Protein AF-A0A2H5DUS9-F1 (afdb_monomer_lite)

Secondary structure (DSSP, 8-state):
---------------------PPP-PPTT-EEEETTS----EE--HHHHHH-SEEEEEEE-SSSS-EEEEEEESSSS--EEEESSHHHHHHHHHHHHHH--

Sequence (101 aa):
MMMKKWMVMAGIACSCAAQAAEKPALPDGAYGFDWYGNTPCRKMDKETLRRFKSCESGGSGFGDGVLPLLTCRHGKNDEWVIYASKAQCRDERETMEANAP

Foldseek 3Di:
DDDDDDDDDDDDPPDPPPPPPDQPPADAQKWKDWLVDPGATDTQHPVNVVLFPHKDWDFDCQPDGTAIWIWTHNDDPTTMIIHRDSVCRRSSSVSCVVVPD

Structure (mmCIF, N/CA/C/O backbone):
data_AF-A0A2H5DUS9-F1
#
_entry.id   AF-A0A2H5DUS9-F1
#
loop_
_atom_site.group_PDB
_atom_site.id
_atom_site.type_symbol
_atom_site.label_atom_id
_atom_site.label_alt_id
_atom_site.label_comp_id
_atom_site.label_asym_id
_atom_site.label_entity_id
_atom_site.label_seq_id
_atom_site.pdbx_PDB_ins_code
_atom_site.Cartn_x
_atom_site.Cartn_y
_atom_site.Cartn_z
_atom_site.occupancy
_atom_site.B_iso_or_equiv
_atom_site.auth_seq_id
_atom_site.auth_comp_id
_atom_site.auth_asym_id
_atom_site.auth_atom_id
_atom_site.pdbx_PDB_model_num
ATOM 1 N N . MET A 1 1 ? 19.186 50.583 52.986 1.00 40.44 1 MET A N 1
ATOM 2 C CA . MET A 1 1 ? 19.696 49.995 51.721 1.00 40.44 1 MET A CA 1
ATOM 3 C C . MET A 1 1 ? 19.473 48.489 51.842 1.00 40.44 1 MET A C 1
ATOM 5 O O . MET A 1 1 ? 19.852 47.969 52.873 1.00 40.44 1 MET A O 1
ATOM 9 N N . MET A 1 2 ? 18.786 47.729 50.989 1.00 40.62 2 MET A N 1
ATOM 10 C CA . MET A 1 2 ? 18.423 47.833 49.574 1.00 40.62 2 MET A CA 1
ATOM 11 C C . MET A 1 2 ? 17.091 47.098 49.319 1.00 40.62 2 MET A C 1
ATOM 13 O O . MET A 1 2 ? 16.677 46.227 50.080 1.00 40.62 2 MET A O 1
ATOM 17 N N . MET A 1 3 ? 16.435 47.499 48.233 1.00 41.69 3 MET A N 1
ATOM 18 C CA . MET A 1 3 ? 15.098 47.114 47.784 1.00 41.69 3 MET A CA 1
ATOM 19 C C . MET A 1 3 ? 15.018 45.658 47.298 1.00 41.69 3 MET A C 1
ATOM 21 O O . MET A 1 3 ? 15.838 45.226 46.491 1.00 41.69 3 MET A O 1
ATOM 25 N N . LYS A 1 4 ? 13.972 44.929 47.712 1.00 39.75 4 LYS A N 1
ATOM 26 C CA . LYS A 1 4 ? 13.580 43.642 47.115 1.00 39.75 4 LYS A CA 1
ATOM 27 C C . LYS A 1 4 ? 12.800 43.910 45.830 1.00 39.75 4 LYS A C 1
ATOM 29 O O . LYS A 1 4 ? 11.704 44.464 45.861 1.00 39.75 4 LYS A O 1
ATOM 34 N N . LYS A 1 5 ? 13.417 43.567 44.701 1.00 44.75 5 LYS A N 1
ATOM 35 C CA . LYS A 1 5 ? 12.935 43.828 43.346 1.00 44.75 5 LYS A CA 1
ATOM 36 C C . LYS A 1 5 ? 12.360 42.528 42.755 1.00 44.75 5 LYS A C 1
ATOM 38 O O . LYS A 1 5 ? 13.080 41.546 42.667 1.00 44.75 5 LYS A O 1
ATOM 43 N N . TRP A 1 6 ? 11.063 42.570 42.440 1.00 53.47 6 TRP A N 1
ATOM 44 C CA . TRP A 1 6 ? 10.332 41.984 41.301 1.00 53.47 6 TRP A CA 1
ATOM 45 C C . TRP A 1 6 ? 10.792 40.656 40.674 1.00 53.47 6 TRP A C 1
ATOM 47 O O . TRP A 1 6 ? 11.899 40.574 40.162 1.00 53.47 6 TRP A O 1
ATOM 57 N N . MET A 1 7 ? 9.843 39.727 40.483 1.00 46.34 7 MET A N 1
ATOM 58 C CA . MET A 1 7 ? 9.614 39.115 39.162 1.00 46.34 7 MET A CA 1
ATOM 59 C C . MET A 1 7 ? 8.235 38.446 39.087 1.00 46.34 7 MET A C 1
ATOM 61 O O . MET A 1 7 ? 7.953 37.460 39.762 1.00 46.34 7 MET A O 1
ATOM 65 N N . VAL A 1 8 ? 7.374 39.028 38.252 1.00 54.09 8 VAL A N 1
ATOM 66 C CA . VAL A 1 8 ? 6.115 38.453 37.777 1.00 54.09 8 VAL A CA 1
ATOM 67 C C . VAL A 1 8 ? 6.482 37.399 36.731 1.00 54.09 8 VAL A C 1
ATOM 69 O O . VAL A 1 8 ? 7.039 37.741 35.691 1.00 54.09 8 VAL A O 1
ATOM 72 N N . MET A 1 9 ? 6.218 36.122 37.010 1.00 49.25 9 MET A N 1
ATOM 73 C CA . MET A 1 9 ? 6.348 35.044 36.025 1.00 49.25 9 MET A CA 1
ATOM 74 C C . MET A 1 9 ? 5.161 35.117 35.059 1.00 49.25 9 MET A C 1
ATOM 76 O O . MET A 1 9 ? 4.039 34.753 35.407 1.00 49.25 9 MET A O 1
ATOM 80 N N . ALA A 1 10 ? 5.418 35.613 33.850 1.00 54.72 10 ALA A N 1
ATOM 81 C CA . ALA A 1 10 ? 4.505 35.511 32.723 1.00 54.72 10 ALA A CA 1
ATOM 82 C C . ALA A 1 10 ? 4.398 34.036 32.298 1.00 54.72 10 ALA A C 1
ATOM 84 O O . ALA A 1 10 ? 5.380 33.426 31.877 1.00 54.72 10 ALA A O 1
ATOM 85 N N . GLY A 1 11 ? 3.204 33.459 32.445 1.00 45.41 11 GLY A N 1
ATOM 86 C CA . GLY A 1 11 ? 2.896 32.106 31.997 1.00 45.41 11 GLY A CA 1
ATOM 87 C C . GLY A 1 11 ? 2.929 32.021 30.474 1.00 45.41 11 GLY A C 1
ATOM 88 O O . GLY A 1 11 ? 2.099 32.618 29.791 1.00 45.41 11 GLY A O 1
ATOM 89 N N . ILE A 1 12 ? 3.890 31.268 29.944 1.00 62.25 12 ILE A N 1
ATOM 90 C CA . ILE A 1 12 ? 3.945 30.888 28.533 1.00 62.25 12 ILE A CA 1
ATOM 91 C C . ILE A 1 12 ? 2.873 29.815 28.320 1.00 62.25 12 ILE A C 1
ATOM 93 O O . ILE A 1 12 ? 3.023 28.669 28.743 1.00 62.25 12 ILE A O 1
ATOM 97 N N . ALA A 1 13 ? 1.762 30.210 27.698 1.00 52.75 13 ALA A N 1
ATOM 98 C CA . ALA A 1 13 ? 0.722 29.299 27.245 1.00 52.75 13 ALA A CA 1
ATOM 99 C C . ALA A 1 13 ? 1.305 28.371 26.168 1.00 52.75 13 ALA A C 1
ATOM 101 O O . ALA A 1 13 ? 1.566 28.781 25.036 1.00 52.75 13 ALA A O 1
ATOM 102 N N . CYS A 1 14 ? 1.535 27.113 26.545 1.00 48.97 14 CYS A N 1
ATOM 103 C CA . CYS A 1 14 ? 1.942 26.047 25.642 1.00 48.97 14 CYS A CA 1
ATOM 104 C C . CYS A 1 14 ? 0.783 25.761 24.673 1.00 48.97 14 CYS A C 1
ATOM 106 O O . CYS A 1 14 ? -0.183 25.080 25.011 1.00 48.97 14 CYS A O 1
ATOM 108 N N . SER A 1 15 ? 0.845 26.357 23.483 1.00 47.72 15 SER A N 1
ATOM 109 C CA . SER A 1 15 ? -0.095 26.087 22.398 1.00 47.72 15 SER A CA 1
ATOM 110 C C . SER A 1 15 ? 0.326 24.795 21.705 1.00 47.72 15 SER A C 1
ATOM 112 O O . SER A 1 15 ? 1.179 24.804 20.820 1.00 47.72 15 SER A O 1
ATOM 114 N N . CYS A 1 16 ? -0.259 23.670 22.116 1.00 45.03 16 CYS A N 1
ATOM 115 C CA . CYS A 1 16 ? -0.200 22.430 21.350 1.00 45.03 16 CYS A CA 1
ATOM 116 C C . CYS A 1 16 ? -1.018 22.616 20.067 1.00 45.03 16 CYS A C 1
ATOM 118 O O . CYS A 1 16 ? -2.219 22.352 20.038 1.00 45.03 16 CYS A O 1
ATOM 120 N N . ALA A 1 17 ? -0.376 23.094 19.002 1.00 49.47 17 ALA A N 1
ATOM 121 C CA . ALA A 1 17 ? -0.912 22.969 17.657 1.00 49.47 17 ALA A CA 1
ATOM 122 C C . ALA A 1 17 ? -0.978 21.472 17.326 1.00 49.47 17 ALA A C 1
ATOM 124 O O . ALA A 1 17 ? 0.023 20.859 16.955 1.00 49.47 17 ALA A O 1
ATOM 125 N N . ALA A 1 18 ? -2.155 20.875 17.516 1.00 51.94 18 ALA A N 1
ATOM 126 C CA . ALA A 1 18 ? -2.468 19.563 16.984 1.00 51.94 18 ALA A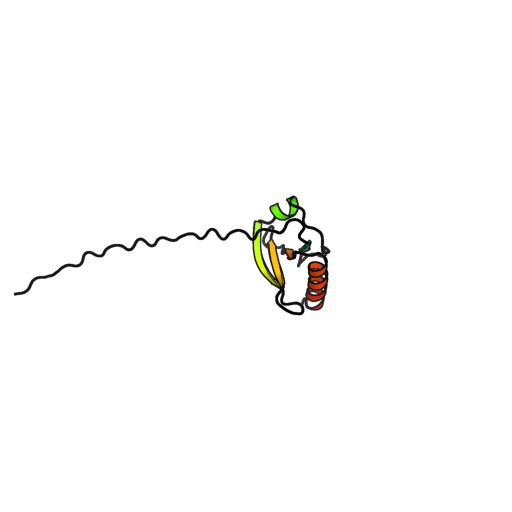 CA 1
ATOM 127 C C . ALA A 1 18 ? -2.391 19.665 15.457 1.00 51.94 18 ALA A C 1
ATOM 129 O O . ALA A 1 18 ? -3.324 20.128 14.803 1.00 51.94 18 ALA A O 1
ATOM 130 N N . GLN A 1 19 ? -1.241 19.291 14.896 1.00 45.19 19 GLN A N 1
ATOM 131 C CA . GLN A 1 19 ? -1.113 19.024 13.474 1.00 45.19 19 GLN A CA 1
ATOM 132 C C . GLN A 1 19 ? -2.068 17.873 13.181 1.00 45.19 19 GLN A C 1
ATOM 134 O O . GLN A 1 19 ? -1.808 16.724 13.539 1.00 45.19 19 GLN A O 1
ATOM 139 N N . ALA A 1 20 ? -3.219 18.199 12.598 1.00 48.88 20 ALA A N 1
ATOM 140 C CA . ALA A 1 20 ? -4.045 17.214 11.937 1.00 48.88 20 ALA A CA 1
ATOM 141 C C . ALA A 1 20 ? -3.179 16.647 10.812 1.00 48.88 20 ALA A C 1
ATOM 143 O O . ALA A 1 20 ? -3.030 17.279 9.771 1.00 48.88 20 ALA A O 1
ATOM 144 N N . ALA A 1 21 ? -2.524 15.514 11.076 1.00 52.59 21 ALA A N 1
ATOM 145 C CA . ALA A 1 21 ? -1.806 14.772 10.060 1.00 52.59 21 ALA A CA 1
ATOM 146 C C . ALA A 1 21 ? -2.805 14.517 8.932 1.00 52.59 21 ALA A C 1
ATOM 148 O O . ALA A 1 21 ? -3.807 13.820 9.131 1.00 52.59 21 ALA A O 1
ATOM 149 N N . GLU A 1 22 ? -2.589 15.166 7.788 1.00 53.50 22 GLU A N 1
ATOM 150 C CA . GLU A 1 22 ? -3.387 14.917 6.601 1.00 53.50 22 GLU A CA 1
ATOM 151 C C . GLU A 1 22 ? -3.305 13.418 6.337 1.00 53.50 22 GLU A C 1
ATOM 153 O O . GLU A 1 22 ? -2.220 12.858 6.167 1.00 53.50 22 GLU A O 1
ATOM 158 N N . LYS A 1 23 ? -4.456 12.740 6.403 1.00 57.19 23 LYS A N 1
ATOM 159 C CA . LYS A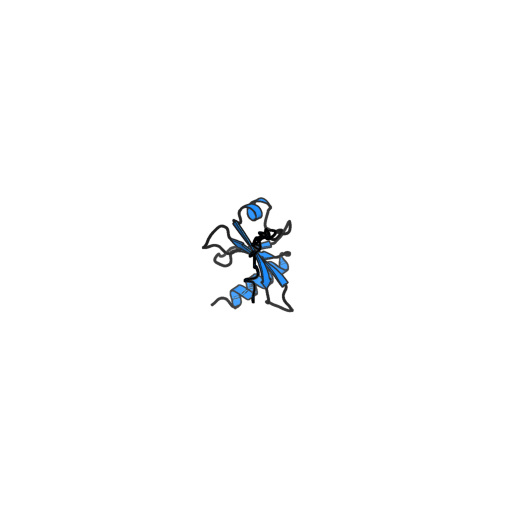 1 23 ? -4.515 11.318 6.078 1.00 57.19 23 LYS A CA 1
ATOM 160 C C . LYS A 1 23 ? -3.937 11.172 4.673 1.00 57.19 23 LYS A C 1
ATOM 162 O O . LYS A 1 23 ? -4.411 11.893 3.790 1.00 57.19 23 LYS A O 1
ATOM 167 N N . PRO A 1 24 ? -2.963 10.276 4.452 1.00 59.12 24 PRO A N 1
ATOM 168 C CA . PRO A 1 24 ? -2.396 10.090 3.131 1.00 59.12 24 PRO A CA 1
ATOM 169 C C . PRO A 1 24 ? -3.519 9.881 2.117 1.00 59.12 24 PRO A C 1
ATOM 171 O O . PRO A 1 24 ? -4.357 8.990 2.285 1.00 59.12 24 PRO A O 1
ATOM 174 N N . ALA A 1 25 ? -3.589 10.751 1.111 1.00 65.44 25 ALA A N 1
ATOM 175 C CA . ALA A 1 25 ? -4.608 10.643 0.084 1.00 65.44 25 ALA A CA 1
ATOM 176 C C . ALA A 1 25 ? -4.333 9.370 -0.720 1.00 65.44 25 ALA A C 1
ATOM 178 O O . ALA A 1 25 ? -3.317 9.257 -1.405 1.00 65.44 25 ALA A O 1
ATOM 179 N N . LEU A 1 26 ? -5.232 8.394 -0.606 1.00 66.94 26 LEU A N 1
ATOM 180 C CA . LEU A 1 26 ? -5.152 7.159 -1.373 1.00 66.94 26 LEU A CA 1
ATOM 181 C C . LEU A 1 26 ? -5.367 7.502 -2.856 1.00 66.94 26 LEU A C 1
ATOM 183 O O . LEU A 1 26 ? -6.392 8.110 -3.177 1.00 66.94 26 LEU A O 1
ATOM 187 N N . PRO A 1 27 ? -4.439 7.146 -3.764 1.00 66.12 27 PRO A N 1
ATOM 188 C CA . PRO A 1 27 ? -4.600 7.494 -5.166 1.00 66.12 27 PRO A CA 1
ATOM 189 C C . PRO A 1 27 ? -5.813 6.770 -5.765 1.00 66.12 27 PRO A C 1
ATOM 191 O O . PRO A 1 27 ? -5.991 5.561 -5.592 1.00 66.12 27 PRO A O 1
ATOM 194 N N . ASP A 1 28 ? -6.658 7.507 -6.490 1.00 67.06 28 ASP A N 1
ATOM 195 C CA . ASP A 1 28 ? -7.774 6.919 -7.230 1.00 67.06 28 ASP A CA 1
ATOM 196 C C . ASP A 1 28 ? -7.223 5.892 -8.236 1.00 67.06 28 ASP A C 1
ATOM 198 O O . ASP A 1 28 ? -6.412 6.210 -9.103 1.00 67.06 28 ASP A O 1
ATOM 202 N N . GLY A 1 29 ? -7.663 4.636 -8.117 1.00 76.50 29 GLY A N 1
ATOM 203 C CA . GLY A 1 29 ? -7.174 3.545 -8.962 1.00 76.50 29 GLY A CA 1
ATOM 204 C C . GLY A 1 29 ? -5.870 2.889 -8.502 1.00 76.50 29 GLY A C 1
ATOM 205 O O . GLY A 1 29 ? -5.275 2.172 -9.306 1.00 76.50 29 GLY A O 1
ATOM 206 N N . ALA A 1 30 ? -5.473 3.084 -7.239 1.00 89.81 30 ALA A N 1
ATOM 207 C CA . ALA A 1 30 ? -4.391 2.351 -6.586 1.00 89.81 30 ALA A CA 1
ATOM 208 C C . ALA A 1 30 ? -4.579 0.825 -6.629 1.00 89.81 30 ALA A C 1
ATOM 210 O O . ALA A 1 30 ? -5.681 0.312 -6.854 1.00 89.81 30 ALA A O 1
ATOM 211 N N . TYR A 1 31 ? -3.499 0.098 -6.357 1.00 94.25 31 TYR A N 1
ATOM 212 C CA . TYR A 1 31 ? -3.475 -1.359 -6.281 1.00 94.25 31 TYR A CA 1
ATOM 213 C C . TYR A 1 31 ? -2.905 -1.798 -4.945 1.00 94.25 31 TYR A C 1
ATOM 215 O O . TYR A 1 31 ? -1.910 -1.242 -4.503 1.00 94.25 31 TYR A O 1
ATOM 223 N N . GLY A 1 32 ? -3.510 -2.795 -4.312 1.00 93.94 32 GLY A N 1
ATOM 224 C CA . GLY A 1 32 ? -3.013 -3.291 -3.037 1.00 93.94 32 GLY A CA 1
ATOM 225 C C . GLY A 1 32 ? -3.302 -4.759 -2.806 1.00 93.94 32 GLY A C 1
ATOM 226 O O . GLY A 1 32 ? -4.085 -5.382 -3.535 1.00 93.94 32 GLY A O 1
ATOM 227 N N . PHE A 1 33 ? -2.653 -5.283 -1.776 1.00 93.12 33 PHE A N 1
ATOM 228 C CA . PHE A 1 33 ? -2.819 -6.643 -1.291 1.00 93.12 33 PHE A CA 1
ATOM 229 C C . PHE A 1 33 ? -2.753 -6.683 0.240 1.00 93.12 33 PHE A C 1
ATOM 231 O O . PHE A 1 33 ? -2.269 -5.744 0.869 1.00 93.12 33 PHE A O 1
ATOM 238 N N . ASP A 1 34 ? -3.282 -7.758 0.820 1.00 91.94 34 ASP A N 1
ATOM 239 C CA . ASP A 1 34 ? -3.232 -8.024 2.259 1.00 91.94 34 ASP A CA 1
ATOM 240 C C . ASP A 1 34 ? -1.933 -8.765 2.578 1.00 91.94 34 ASP A C 1
ATOM 242 O O . ASP A 1 34 ? -1.741 -9.873 2.082 1.00 91.94 34 ASP A O 1
ATOM 246 N N . TRP A 1 35 ? -1.063 -8.158 3.383 1.00 87.56 35 TRP A N 1
ATOM 247 C CA . TRP A 1 35 ? 0.245 -8.696 3.750 1.00 87.56 35 TRP A CA 1
ATOM 248 C C . TRP A 1 35 ? 0.148 -10.034 4.482 1.00 87.56 35 TRP A C 1
ATOM 250 O O . TRP A 1 35 ? 0.964 -10.924 4.262 1.00 87.56 35 TRP A O 1
ATOM 260 N N . TYR A 1 36 ? -0.873 -10.200 5.324 1.00 86.00 36 TYR A N 1
ATOM 261 C CA . TYR A 1 36 ? -1.082 -11.436 6.082 1.00 86.00 36 TYR A CA 1
ATOM 262 C C . TYR A 1 36 ? -2.051 -12.401 5.389 1.00 86.00 36 TYR A C 1
ATOM 264 O O . TYR A 1 36 ? -2.280 -13.513 5.869 1.00 86.00 36 TYR A O 1
ATOM 272 N N . GLY A 1 37 ? -2.650 -11.979 4.275 1.00 83.19 37 GLY A N 1
ATOM 273 C CA . GLY A 1 37 ? -3.605 -12.759 3.502 1.00 83.19 37 GLY A CA 1
ATOM 274 C C . GLY A 1 37 ? -3.004 -13.304 2.209 1.00 83.19 37 GLY A C 1
ATOM 275 O O . GLY A 1 37 ? -1.928 -12.922 1.773 1.00 83.19 37 GLY A O 1
ATOM 276 N N . ASN A 1 38 ? -3.755 -14.164 1.519 1.00 80.44 38 ASN A N 1
ATOM 277 C CA . ASN A 1 38 ? -3.400 -14.617 0.166 1.00 80.44 38 ASN A CA 1
ATOM 278 C C . ASN A 1 38 ? -4.083 -13.766 -0.922 1.00 80.44 38 ASN A C 1
ATOM 280 O O . ASN A 1 38 ? -4.461 -14.257 -1.988 1.00 80.44 38 ASN A O 1
ATOM 284 N N . THR A 1 39 ? -4.351 -12.495 -0.620 1.00 86.31 39 THR A N 1
ATOM 285 C CA . THR A 1 39 ? -5.069 -11.620 -1.546 1.00 86.31 39 THR A CA 1
ATOM 286 C C . THR A 1 39 ? -4.116 -11.196 -2.656 1.00 86.31 39 THR A C 1
ATOM 288 O O . THR A 1 39 ? -3.104 -10.572 -2.359 1.00 86.31 39 THR A O 1
ATOM 291 N N . PRO A 1 40 ? -4.412 -11.466 -3.939 1.00 88.25 40 PRO A N 1
ATOM 292 C CA . PRO A 1 40 ? -3.580 -10.954 -5.008 1.00 88.25 40 PRO A CA 1
ATOM 293 C C . PRO A 1 40 ? -3.713 -9.448 -5.163 1.00 88.25 40 PRO A C 1
ATOM 295 O O . PRO A 1 40 ? -4.747 -8.867 -4.831 1.00 88.25 40 PRO A O 1
ATOM 298 N N . CYS A 1 41 ? -2.682 -8.836 -5.748 1.00 92.62 41 CYS A N 1
ATOM 299 C CA . CYS A 1 41 ? -2.709 -7.434 -6.135 1.00 92.62 41 CYS A CA 1
ATOM 300 C C . CYS A 1 41 ? -3.958 -7.114 -6.948 1.00 92.62 41 CYS A C 1
ATOM 302 O O . CYS A 1 41 ? -4.125 -7.546 -8.095 1.00 92.62 41 CYS A O 1
ATOM 304 N N . ARG A 1 42 ? -4.834 -6.322 -6.341 1.00 93.62 42 ARG A N 1
ATOM 305 C CA . ARG A 1 42 ? -6.120 -5.928 -6.909 1.00 93.62 42 ARG A CA 1
ATOM 306 C C . ARG A 1 42 ? -6.247 -4.424 -6.917 1.00 93.62 42 ARG A C 1
ATOM 308 O O . ARG A 1 42 ? -5.655 -3.728 -6.098 1.00 93.62 42 ARG A O 1
ATOM 315 N N . LYS A 1 43 ? -7.060 -3.931 -7.845 1.00 93.75 43 LYS A N 1
ATOM 316 C CA . LYS A 1 43 ? -7.433 -2.522 -7.871 1.00 93.75 43 LYS A CA 1
ATOM 317 C C . LYS A 1 43 ? -8.259 -2.198 -6.626 1.00 93.75 43 LYS A C 1
ATOM 319 O O . LYS A 1 43 ? -9.144 -2.968 -6.244 1.00 93.75 43 LYS A O 1
ATOM 324 N N . MET A 1 44 ? -7.971 -1.056 -6.022 1.00 89.94 44 MET A N 1
ATOM 325 C CA . MET A 1 44 ? -8.664 -0.543 -4.852 1.00 89.94 44 MET A CA 1
ATOM 326 C C . MET A 1 44 ? -9.730 0.445 -5.317 1.00 89.94 44 MET A C 1
ATOM 328 O O . MET A 1 44 ? -9.428 1.493 -5.889 1.00 89.94 44 MET A O 1
ATOM 332 N N . ASP A 1 45 ? -10.996 0.086 -5.122 1.00 86.81 45 ASP A N 1
ATOM 333 C CA . ASP A 1 45 ? -12.106 1.001 -5.364 1.00 86.81 45 ASP A CA 1
ATOM 334 C C . ASP A 1 45 ? -12.281 1.982 -4.196 1.00 86.81 45 ASP A C 1
ATOM 336 O O . ASP A 1 45 ? -11.789 1.781 -3.082 1.00 86.81 45 ASP A O 1
ATOM 340 N N . LYS A 1 46 ? -13.023 3.064 -4.451 1.00 84.44 46 LYS A N 1
ATOM 341 C CA . LYS A 1 46 ? -13.289 4.111 -3.454 1.00 84.44 46 LYS A CA 1
ATOM 342 C C . LYS A 1 46 ? -13.950 3.566 -2.192 1.00 84.44 46 LYS A C 1
ATOM 344 O O . LYS A 1 46 ? -13.791 4.148 -1.125 1.00 84.44 46 LYS A O 1
ATOM 349 N N . GLU A 1 47 ? -14.723 2.491 -2.301 1.00 85.88 47 GLU A N 1
ATOM 350 C CA . GLU A 1 47 ? -15.387 1.899 -1.148 1.00 85.88 47 GLU A CA 1
ATOM 351 C C . GLU A 1 47 ? -14.392 1.184 -0.238 1.00 85.88 47 GLU A C 1
ATOM 353 O O . GLU A 1 47 ? -14.393 1.429 0.964 1.00 85.88 47 GLU A O 1
ATOM 358 N N . THR A 1 48 ? -13.502 0.381 -0.813 1.00 86.25 48 THR A N 1
ATOM 359 C CA . THR A 1 48 ? -12.424 -0.320 -0.117 1.00 86.25 48 THR A CA 1
ATOM 360 C C . THR A 1 48 ? -11.508 0.683 0.574 1.00 86.25 48 THR A C 1
ATOM 362 O O . THR A 1 48 ? -11.265 0.572 1.772 1.00 86.25 48 THR A O 1
ATOM 365 N N . LEU A 1 49 ? -11.085 1.728 -0.146 1.00 84.62 49 LEU A N 1
ATOM 366 C CA . LEU A 1 49 ? -10.217 2.777 0.394 1.00 84.62 49 LEU A CA 1
ATOM 367 C C . LEU A 1 49 ? -10.835 3.489 1.613 1.00 84.62 49 LEU A C 1
ATOM 369 O O . LEU A 1 49 ? -10.124 3.823 2.556 1.00 84.62 49 LEU A O 1
ATOM 373 N N . ARG A 1 50 ? -12.163 3.676 1.640 1.00 85.38 50 ARG A N 1
ATOM 374 C CA . ARG A 1 50 ? -12.877 4.300 2.771 1.00 85.38 50 ARG A CA 1
ATOM 375 C C . ARG A 1 50 ? -13.019 3.404 4.000 1.00 85.38 50 ARG A C 1
ATOM 377 O O . ARG A 1 50 ? -13.344 3.918 5.068 1.00 85.38 50 ARG A O 1
ATOM 384 N N . ARG A 1 51 ? -12.845 2.087 3.865 1.00 86.94 51 ARG A N 1
ATOM 385 C CA . ARG A 1 51 ? -12.990 1.150 4.989 1.00 86.94 51 ARG A CA 1
ATOM 386 C C . ARG A 1 51 ? -11.755 1.143 5.891 1.00 86.94 51 ARG A C 1
ATOM 388 O O . ARG A 1 51 ? -11.878 0.789 7.065 1.00 86.94 51 ARG A O 1
ATOM 395 N N . PHE A 1 52 ? -10.593 1.555 5.385 1.00 89.25 52 PHE A N 1
ATOM 396 C CA . PHE A 1 52 ? -9.382 1.659 6.192 1.00 89.25 52 PHE A CA 1
ATOM 397 C C . PHE A 1 52 ? -9.539 2.694 7.308 1.00 89.25 52 PHE A C 1
ATOM 399 O O . PHE A 1 52 ? -9.990 3.820 7.096 1.00 89.25 52 PHE A O 1
ATOM 406 N N . LYS A 1 53 ? -9.149 2.303 8.522 1.00 90.19 53 LYS A N 1
ATOM 407 C CA . LYS A 1 53 ? -9.199 3.159 9.713 1.00 90.19 53 LYS A CA 1
ATOM 408 C C . LYS A 1 53 ? -7.966 4.046 9.825 1.00 90.19 53 LYS A C 1
ATOM 410 O O . LYS A 1 53 ? -8.076 5.187 10.272 1.00 90.19 53 LYS A O 1
ATOM 415 N N . SER A 1 54 ? -6.818 3.526 9.408 1.00 88.88 54 SER A N 1
ATOM 416 C CA . SER A 1 54 ? -5.532 4.219 9.409 1.00 88.88 54 SER A CA 1
ATOM 417 C C . SER A 1 54 ? -4.765 3.885 8.141 1.00 88.88 54 SER A C 1
ATOM 419 O O . SER A 1 54 ? -4.816 2.744 7.683 1.00 88.88 54 SER A O 1
ATOM 421 N N . CYS A 1 55 ? -4.042 4.871 7.624 1.00 89.56 55 CYS A N 1
ATOM 422 C CA . CYS A 1 55 ? -3.079 4.711 6.548 1.00 89.56 55 CYS A CA 1
ATOM 423 C C . CYS A 1 55 ? -1.844 5.539 6.882 1.00 89.56 55 CYS A C 1
ATOM 425 O O . CYS A 1 55 ? -1.972 6.692 7.298 1.00 89.56 55 CYS A O 1
ATOM 427 N N . GLU A 1 56 ? -0.675 4.951 6.689 1.00 90.12 56 GLU A N 1
ATOM 428 C CA . GLU A 1 56 ? 0.620 5.580 6.911 1.00 90.12 56 GLU A CA 1
ATOM 429 C C . GLU A 1 56 ? 1.378 5.605 5.586 1.00 90.12 56 GLU A C 1
ATOM 431 O O . GLU A 1 56 ? 1.420 4.605 4.866 1.00 90.12 56 GLU A O 1
ATOM 436 N N . SER A 1 57 ? 1.945 6.763 5.246 1.00 89.12 57 SER A N 1
ATOM 437 C CA . SER A 1 57 ? 2.841 6.867 4.098 1.00 89.12 57 SER A CA 1
ATOM 438 C C . SER A 1 57 ? 4.171 6.217 4.428 1.00 89.12 57 SER A C 1
ATOM 440 O O . SER A 1 57 ? 4.754 6.486 5.477 1.00 89.12 57 SER A O 1
ATOM 442 N N . GLY A 1 58 ? 4.667 5.410 3.505 1.00 86.44 58 GLY A N 1
ATOM 443 C CA . GLY A 1 58 ? 5.965 4.773 3.615 1.00 86.44 58 GLY A CA 1
ATOM 444 C C . GLY A 1 58 ? 6.661 4.707 2.269 1.00 86.44 58 GLY A C 1
ATOM 445 O O . GLY A 1 58 ? 6.245 5.324 1.283 1.00 86.44 58 GLY A O 1
ATOM 446 N N . GLY A 1 59 ? 7.723 3.916 2.236 1.00 84.06 59 GLY A N 1
ATOM 447 C CA . GLY A 1 59 ? 8.354 3.522 0.994 1.00 84.06 59 GLY A CA 1
ATOM 448 C C . GLY A 1 59 ? 8.805 2.075 1.059 1.00 84.06 59 GLY A C 1
ATOM 449 O O . GLY A 1 59 ? 9.265 1.616 2.106 1.00 84.06 59 GLY A O 1
ATOM 450 N N . SER A 1 60 ? 8.662 1.364 -0.052 1.00 76.75 60 SER A N 1
ATOM 451 C CA . SER A 1 60 ? 9.271 0.057 -0.247 1.00 76.75 60 SER A CA 1
ATOM 452 C C . SER A 1 60 ? 10.669 0.247 -0.809 1.00 76.75 60 SER A C 1
ATOM 454 O O . SER A 1 60 ? 10.867 0.965 -1.784 1.00 76.75 60 SER A O 1
ATOM 456 N N . GLY A 1 61 ? 11.653 -0.392 -0.181 1.00 68.50 61 GLY A N 1
ATOM 457 C CA . GLY A 1 61 ? 13.031 -0.444 -0.678 1.00 68.50 61 GLY A CA 1
ATOM 458 C C . GLY A 1 61 ? 13.299 -1.657 -1.569 1.00 68.50 61 GLY A C 1
ATOM 459 O O . GLY A 1 61 ? 14.442 -2.094 -1.665 1.00 68.50 61 GLY A O 1
ATOM 460 N N . PHE A 1 62 ? 12.257 -2.260 -2.137 1.00 67.38 62 PHE A N 1
ATOM 461 C CA . PHE A 1 62 ? 12.374 -3.464 -2.943 1.00 67.38 62 PHE A CA 1
ATOM 462 C C . PHE A 1 62 ? 12.588 -3.050 -4.413 1.00 67.38 62 PHE A C 1
ATOM 464 O O . PHE A 1 62 ? 11.665 -2.607 -5.087 1.00 67.38 62 PHE A O 1
ATOM 471 N N . GLY A 1 63 ? 13.831 -3.143 -4.900 1.00 62.97 63 GLY A N 1
ATOM 472 C CA . GLY A 1 63 ? 14.222 -2.757 -6.267 1.00 62.97 63 GLY A CA 1
ATOM 473 C C . GLY A 1 63 ? 15.171 -1.550 -6.339 1.00 62.97 63 GLY A C 1
ATOM 474 O O . GLY A 1 63 ? 15.864 -1.233 -5.371 1.00 62.97 63 GLY A O 1
ATOM 475 N N . ASP A 1 64 ? 15.222 -0.886 -7.502 1.00 58.22 64 ASP A N 1
ATOM 476 C CA . ASP A 1 64 ? 16.097 0.270 -7.772 1.00 58.22 64 ASP A CA 1
ATOM 477 C C . ASP A 1 64 ? 15.553 1.563 -7.132 1.00 58.22 64 ASP A C 1
ATOM 479 O O . ASP A 1 64 ? 15.097 2.489 -7.806 1.00 58.22 64 ASP A O 1
ATOM 483 N N . GLY A 1 65 ? 15.602 1.628 -5.802 1.00 74.06 65 GLY A N 1
ATOM 484 C CA . GLY A 1 65 ? 15.258 2.815 -5.019 1.00 74.06 65 GLY A CA 1
ATOM 485 C C . GLY A 1 65 ? 14.037 2.646 -4.118 1.00 74.06 65 GLY A C 1
ATOM 486 O O . GLY A 1 65 ? 13.415 1.591 -4.057 1.00 74.06 65 GLY A O 1
ATOM 487 N N . VAL A 1 66 ? 13.718 3.711 -3.374 1.00 80.00 66 VAL A N 1
ATOM 488 C CA . VAL A 1 66 ? 12.566 3.739 -2.465 1.00 80.00 66 VAL A CA 1
ATOM 489 C C . VAL A 1 66 ? 11.338 4.199 -3.238 1.00 80.00 66 VAL A C 1
ATOM 491 O O . VAL A 1 66 ? 11.234 5.374 -3.599 1.00 80.00 66 VAL A O 1
ATOM 494 N N . LEU A 1 67 ? 10.405 3.284 -3.485 1.00 83.38 67 LEU A N 1
ATOM 495 C CA . LEU A 1 67 ? 9.148 3.602 -4.146 1.00 83.38 67 LEU A CA 1
ATOM 496 C C . LEU A 1 67 ? 8.061 3.915 -3.111 1.00 83.38 67 LEU A C 1
ATOM 498 O O . LEU A 1 67 ? 7.989 3.256 -2.076 1.00 83.38 67 LEU A O 1
ATOM 502 N N . PRO A 1 68 ? 7.192 4.910 -3.356 1.00 86.62 68 PRO A N 1
ATOM 503 C CA . PRO A 1 68 ? 6.158 5.279 -2.399 1.00 86.62 68 PRO A CA 1
ATOM 504 C C . PRO A 1 68 ? 5.116 4.167 -2.247 1.00 86.62 68 PRO A C 1
ATOM 506 O O . PRO A 1 68 ? 4.692 3.555 -3.235 1.00 86.62 68 PRO A O 1
ATOM 509 N N . LEU A 1 69 ? 4.658 3.970 -1.011 1.00 89.69 69 LEU A N 1
ATOM 510 C CA . LEU A 1 69 ? 3.540 3.091 -0.671 1.00 89.69 69 LEU A CA 1
ATOM 511 C C . LEU A 1 69 ? 2.684 3.689 0.444 1.00 89.69 69 LEU A C 1
ATOM 513 O O . LEU A 1 69 ? 3.109 4.600 1.159 1.00 89.69 69 LEU A O 1
ATOM 517 N N . LEU A 1 70 ? 1.487 3.132 0.611 1.00 91.56 70 LEU A N 1
ATOM 518 C CA . LEU A 1 70 ? 0.645 3.343 1.782 1.00 91.56 70 LEU A CA 1
ATOM 519 C C . LEU A 1 70 ? 0.431 2.015 2.505 1.00 91.56 70 LEU A C 1
ATOM 521 O O . LEU A 1 70 ? 0.004 1.039 1.888 1.00 91.56 70 LEU A O 1
ATOM 525 N N . THR A 1 71 ? 0.667 2.009 3.813 1.00 92.06 71 THR A N 1
ATOM 526 C CA . THR A 1 71 ? 0.323 0.888 4.692 1.00 92.06 71 THR A CA 1
ATOM 527 C C . THR A 1 71 ? -0.984 1.214 5.395 1.00 92.06 71 THR A C 1
ATOM 529 O O . THR A 1 71 ? -1.044 2.133 6.212 1.00 92.06 71 THR A O 1
ATOM 532 N N . CYS A 1 72 ? -2.047 0.487 5.070 1.00 91.81 72 CYS A N 1
ATOM 533 C CA . CYS A 1 72 ? -3.395 0.741 5.566 1.00 91.81 72 CYS A CA 1
ATOM 534 C C . CYS A 1 72 ? -3.942 -0.428 6.388 1.00 91.81 72 CYS A C 1
ATOM 536 O O . CYS A 1 72 ? -3.626 -1.584 6.131 1.00 91.81 72 CYS A O 1
ATOM 538 N N . ARG A 1 73 ? -4.797 -0.137 7.373 1.00 91.69 73 ARG A N 1
ATOM 539 C CA . ARG A 1 73 ? -5.373 -1.149 8.277 1.00 91.69 73 ARG A CA 1
ATOM 540 C C . ARG A 1 73 ? -6.865 -0.900 8.519 1.00 91.69 73 ARG A C 1
ATOM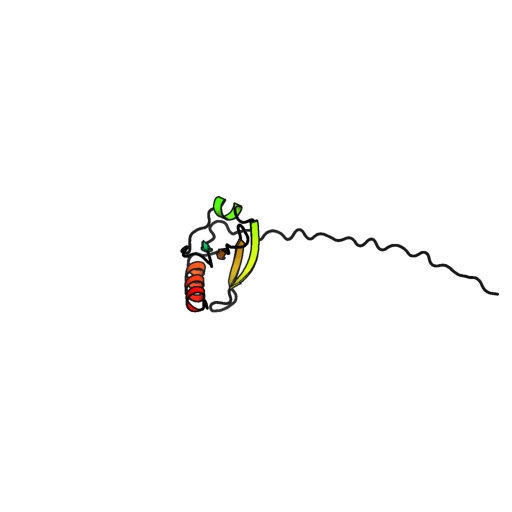 542 O O . ARG A 1 73 ? -7.266 0.246 8.744 1.00 91.69 73 ARG A O 1
ATOM 549 N N . HIS A 1 74 ? -7.708 -1.935 8.505 1.00 86.69 74 HIS A N 1
ATOM 550 C CA . HIS A 1 74 ? -9.089 -1.884 9.019 1.00 86.69 74 HIS A CA 1
ATOM 551 C C . HIS A 1 74 ? -9.138 -2.124 10.540 1.00 86.69 74 HIS A C 1
ATOM 553 O O . HIS A 1 74 ? -10.143 -1.823 11.195 1.00 86.69 74 HIS A O 1
ATOM 559 N N . GLY A 1 75 ? -8.071 -2.659 11.129 1.00 81.44 75 GLY A N 1
ATOM 560 C CA . GLY A 1 75 ? -7.961 -3.046 12.528 1.00 81.44 75 GLY A CA 1
ATOM 561 C C . GLY A 1 75 ? -6.518 -3.370 12.926 1.00 81.44 75 GLY A C 1
ATOM 562 O O . GLY A 1 75 ? -5.577 -2.767 12.427 1.00 81.44 75 GLY A O 1
ATOM 563 N N . LYS A 1 76 ? -6.343 -4.266 13.904 1.00 78.12 76 LYS A N 1
ATOM 564 C CA . LYS A 1 76 ? -5.011 -4.645 14.416 1.00 78.12 76 LYS A CA 1
ATOM 565 C C . LYS A 1 76 ? -4.373 -5.824 13.675 1.00 78.12 76 LYS A C 1
ATOM 567 O O . LYS A 1 76 ? -3.179 -6.031 13.826 1.00 78.12 76 LYS A O 1
ATOM 572 N N . ASN A 1 77 ? -5.168 -6.594 12.933 1.00 80.38 77 ASN A N 1
ATOM 573 C CA . ASN A 1 77 ? -4.774 -7.907 12.410 1.00 80.38 77 ASN A CA 1
ATOM 574 C C . ASN A 1 77 ? -4.742 -7.949 10.880 1.00 80.38 77 ASN A C 1
ATOM 576 O O . ASN A 1 77 ? -4.699 -9.024 10.297 1.00 80.38 77 ASN A O 1
ATOM 580 N N . ASP A 1 78 ? -4.837 -6.796 10.233 1.00 83.81 78 ASP A N 1
ATOM 581 C CA . ASP A 1 78 ? -4.879 -6.678 8.790 1.00 83.81 78 ASP A CA 1
ATOM 582 C C . ASP A 1 78 ? -3.988 -5.516 8.369 1.00 83.81 78 ASP A C 1
ATOM 584 O O . ASP A 1 78 ? -4.107 -4.397 8.873 1.00 83.81 78 ASP A O 1
ATOM 588 N N . GLU A 1 79 ? -3.063 -5.805 7.465 1.00 90.94 79 GLU A N 1
ATOM 589 C CA . GLU A 1 79 ? -2.111 -4.832 6.960 1.00 90.94 79 GLU A CA 1
ATOM 590 C C . GLU A 1 79 ? -2.125 -4.899 5.448 1.00 90.94 79 GLU A C 1
ATOM 592 O O . GLU A 1 79 ? -1.767 -5.902 4.846 1.00 90.94 79 GLU A O 1
ATOM 597 N N . TRP A 1 80 ? -2.599 -3.826 4.838 1.00 92.94 80 TRP A N 1
ATOM 598 C CA . TRP A 1 80 ? -2.677 -3.697 3.400 1.00 92.94 80 TRP A CA 1
ATOM 599 C C . TRP A 1 80 ? -1.550 -2.815 2.916 1.00 92.94 80 TRP A C 1
ATOM 601 O O . TRP A 1 80 ? -1.409 -1.686 3.386 1.00 92.94 80 TRP A O 1
ATOM 611 N N . VAL A 1 81 ? -0.804 -3.307 1.935 1.00 92.69 81 VAL A N 1
ATOM 612 C CA . VAL A 1 81 ? 0.225 -2.528 1.253 1.00 92.69 81 VAL A CA 1
ATOM 613 C C . VAL A 1 81 ? -0.348 -2.056 -0.075 1.00 92.69 81 VAL A C 1
ATOM 615 O O . VAL A 1 81 ? -0.861 -2.855 -0.864 1.00 92.69 81 VAL A O 1
ATOM 618 N N . ILE A 1 82 ? -0.346 -0.742 -0.290 1.00 92.81 82 ILE A N 1
ATOM 619 C CA .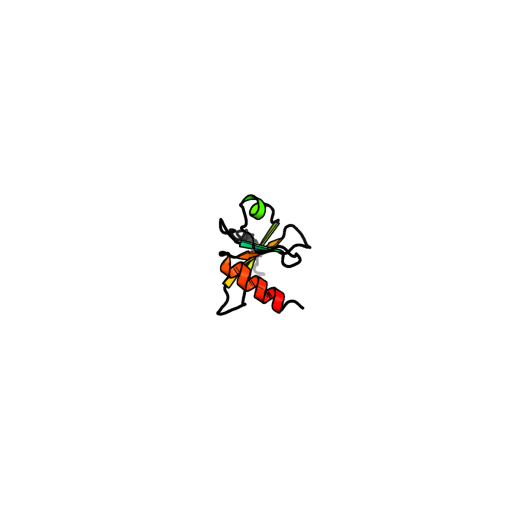 ILE A 1 82 ? -1.027 -0.087 -1.407 1.00 92.81 82 ILE A CA 1
ATOM 620 C C . ILE A 1 82 ? -0.033 0.752 -2.203 1.00 92.81 82 ILE A C 1
ATOM 622 O O . ILE A 1 82 ? 0.685 1.590 -1.662 1.00 92.81 82 ILE A O 1
ATOM 626 N N . TYR A 1 83 ? -0.069 0.568 -3.516 1.00 91.62 83 TYR A N 1
ATOM 627 C CA . TYR A 1 83 ? 0.828 1.159 -4.493 1.00 91.62 83 TYR A CA 1
ATOM 628 C C . TYR A 1 83 ? 0.057 1.906 -5.579 1.00 91.62 83 TYR A C 1
ATOM 630 O O . TYR A 1 83 ? -1.116 1.634 -5.855 1.00 91.62 83 TYR A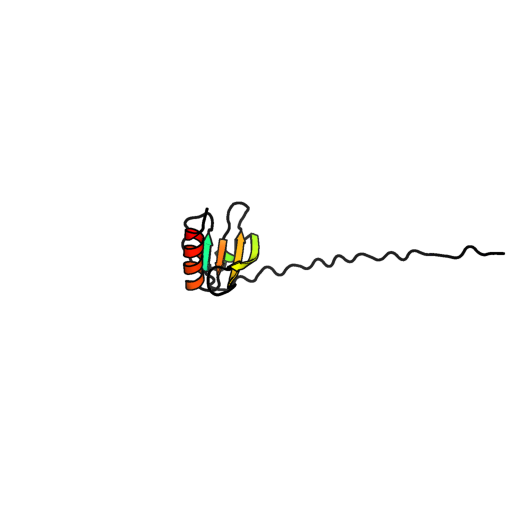 O 1
ATOM 638 N N . ALA A 1 84 ? 0.737 2.838 -6.246 1.00 89.12 84 ALA A N 1
ATOM 639 C CA . ALA A 1 84 ? 0.136 3.632 -7.315 1.00 89.12 84 ALA A CA 1
ATOM 640 C C . ALA A 1 84 ? -0.171 2.800 -8.573 1.00 89.12 84 ALA A C 1
ATOM 642 O O . ALA A 1 84 ? -1.147 3.076 -9.272 1.00 89.12 84 ALA A O 1
ATOM 643 N N . SER A 1 85 ? 0.639 1.777 -8.870 1.00 89.81 85 SER A N 1
ATOM 644 C CA . SER A 1 85 ? 0.515 0.982 -10.096 1.00 89.81 85 SER A CA 1
ATOM 645 C C . SER A 1 85 ? 0.364 -0.517 -9.831 1.00 89.81 85 SER A C 1
ATOM 647 O O . SER A 1 85 ? 0.847 -1.055 -8.835 1.00 89.81 85 SER A O 1
ATOM 649 N N . LYS A 1 86 ? -0.287 -1.213 -10.773 1.00 92.44 86 LYS A N 1
ATOM 650 C CA . LYS A 1 86 ? -0.450 -2.673 -10.728 1.00 92.44 86 LYS A CA 1
ATOM 651 C C . LYS A 1 86 ? 0.888 -3.406 -10.822 1.00 92.44 86 LYS A C 1
ATOM 653 O O . LYS A 1 86 ? 1.053 -4.423 -10.159 1.00 92.44 86 LYS A O 1
ATOM 658 N N . ALA A 1 87 ? 1.793 -2.905 -11.666 1.00 90.94 87 ALA A N 1
ATOM 659 C CA . ALA A 1 87 ? 3.112 -3.493 -11.875 1.00 90.94 87 ALA A CA 1
ATOM 660 C C . ALA A 1 87 ? 3.920 -3.448 -10.577 1.00 90.94 87 ALA A C 1
ATOM 662 O O . ALA A 1 87 ? 4.303 -4.499 -10.084 1.00 90.94 87 ALA A O 1
ATOM 663 N N . GLN A 1 88 ? 4.018 -2.263 -9.962 1.00 90.69 88 GLN A N 1
ATOM 664 C CA . GLN A 1 88 ? 4.681 -2.098 -8.670 1.00 90.69 88 GLN A CA 1
ATOM 665 C C . GLN A 1 88 ? 4.080 -3.030 -7.617 1.00 90.69 88 GLN A C 1
ATOM 667 O O . GLN A 1 88 ? 4.814 -3.791 -7.015 1.00 90.69 88 GLN A O 1
ATOM 672 N N . CYS A 1 89 ? 2.751 -3.055 -7.451 1.00 92.81 89 CYS A N 1
ATOM 673 C CA . CYS A 1 89 ? 2.119 -3.954 -6.480 1.00 92.81 89 CYS A CA 1
ATOM 674 C C . CYS A 1 89 ? 2.550 -5.414 -6.669 1.00 92.81 89 CYS A C 1
ATOM 676 O O . CYS A 1 89 ? 2.882 -6.085 -5.697 1.00 92.81 89 CYS A O 1
ATOM 678 N N . ARG A 1 90 ? 2.531 -5.912 -7.913 1.00 92.81 90 ARG A N 1
ATOM 679 C CA . ARG A 1 90 ? 2.912 -7.296 -8.208 1.00 92.81 90 ARG A CA 1
ATOM 680 C C . ARG A 1 90 ? 4.379 -7.544 -7.861 1.00 92.81 90 ARG A C 1
ATOM 682 O O . ARG A 1 90 ? 4.651 -8.493 -7.138 1.00 92.81 90 ARG A O 1
ATOM 689 N N . ASP A 1 91 ? 5.279 -6.709 -8.368 1.00 90.69 91 ASP A N 1
ATOM 690 C CA . ASP A 1 91 ? 6.726 -6.911 -8.236 1.00 90.69 91 ASP A CA 1
ATOM 691 C C . ASP A 1 91 ? 7.154 -6.833 -6.756 1.00 90.69 91 ASP A C 1
ATOM 693 O O . ASP A 1 91 ? 7.949 -7.635 -6.264 1.00 90.69 91 ASP A O 1
ATOM 697 N N . GLU A 1 92 ? 6.538 -5.915 -6.015 1.00 89.69 92 GLU A N 1
ATOM 698 C CA . GLU A 1 92 ? 6.700 -5.750 -4.573 1.00 89.69 92 GLU A CA 1
ATOM 699 C C . GLU A 1 92 ? 6.154 -6.944 -3.793 1.00 89.69 92 GLU A C 1
ATOM 701 O O . GLU A 1 92 ? 6.843 -7.478 -2.932 1.00 89.69 92 GLU A O 1
ATOM 706 N N . ARG A 1 93 ? 4.947 -7.423 -4.123 1.00 90.62 93 ARG A N 1
ATOM 707 C CA . ARG A 1 93 ? 4.364 -8.610 -3.487 1.00 90.62 93 ARG A CA 1
ATOM 708 C C . ARG A 1 93 ? 5.240 -9.839 -3.692 1.00 90.62 93 ARG A C 1
ATOM 710 O O . ARG A 1 93 ? 5.508 -10.541 -2.727 1.00 90.62 93 ARG A O 1
ATOM 717 N N . GLU A 1 94 ? 5.683 -10.086 -4.922 1.00 89.56 94 GLU A N 1
ATOM 718 C CA . GLU A 1 94 ? 6.573 -11.207 -5.244 1.00 89.56 94 GLU A CA 1
ATOM 719 C C . GLU A 1 94 ? 7.881 -11.111 -4.450 1.00 89.56 94 GLU A C 1
ATOM 721 O O . GLU A 1 94 ? 8.341 -12.099 -3.877 1.00 89.56 94 GLU A O 1
ATOM 726 N N . THR A 1 95 ? 8.449 -9.907 -4.348 1.00 87.44 95 THR A N 1
ATOM 727 C CA . THR A 1 95 ? 9.668 -9.679 -3.565 1.00 87.44 95 THR A CA 1
ATOM 728 C C . THR A 1 95 ? 9.430 -9.897 -2.075 1.00 87.44 95 THR A C 1
ATOM 730 O O . THR A 1 95 ? 10.230 -10.555 -1.411 1.00 87.44 95 THR A O 1
ATOM 733 N N . MET A 1 96 ? 8.338 -9.369 -1.531 1.00 84.38 96 MET A N 1
ATOM 734 C CA . MET A 1 96 ? 8.015 -9.528 -0.122 1.00 84.38 96 MET A CA 1
ATOM 735 C C . MET A 1 96 ? 7.697 -10.992 0.220 1.00 84.38 96 MET A C 1
ATOM 737 O O . MET A 1 96 ? 8.177 -11.473 1.237 1.00 84.38 96 MET A O 1
ATOM 741 N N . GLU A 1 97 ? 6.976 -11.730 -0.632 1.00 86.38 97 GLU A N 1
ATOM 742 C CA . GLU A 1 97 ? 6.722 -13.173 -0.468 1.00 86.38 97 GLU A CA 1
ATOM 743 C C . GLU A 1 97 ? 8.020 -13.993 -0.512 1.00 86.38 97 GLU A C 1
ATOM 745 O O . GLU A 1 97 ? 8.176 -14.936 0.259 1.00 86.38 97 GLU A O 1
ATOM 750 N N . ALA A 1 98 ? 8.979 -13.613 -1.362 1.00 86.12 98 ALA A N 1
ATOM 751 C CA . ALA A 1 98 ? 10.283 -14.272 -1.437 1.00 86.12 98 ALA A CA 1
ATOM 752 C C . ALA A 1 98 ? 11.181 -14.018 -0.211 1.00 86.12 98 ALA A C 1
ATOM 754 O O . ALA A 1 98 ? 12.100 -14.797 0.038 1.00 86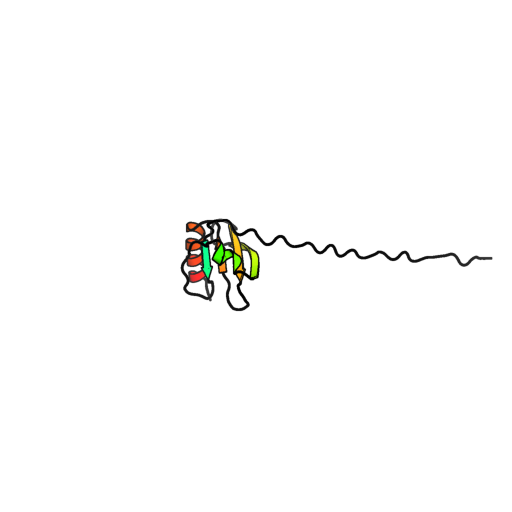.12 98 ALA A O 1
ATOM 755 N N . ASN A 1 99 ? 10.938 -12.933 0.534 1.00 79.44 99 ASN A N 1
ATOM 756 C CA . ASN A 1 99 ? 11.733 -12.523 1.698 1.00 79.44 99 ASN A CA 1
ATOM 757 C C . ASN A 1 99 ? 10.966 -12.614 3.028 1.00 79.44 99 ASN A C 1
ATOM 759 O O . ASN A 1 99 ? 11.508 -12.239 4.070 1.00 79.44 99 ASN A O 1
ATOM 763 N N . ALA A 1 100 ? 9.711 -13.067 3.006 1.00 72.25 100 ALA A N 1
ATOM 764 C CA . ALA A 1 100 ? 8.927 -13.285 4.211 1.00 72.25 100 ALA A CA 1
ATOM 765 C C . ALA A 1 100 ? 9.608 -14.370 5.076 1.00 72.25 100 ALA A C 1
ATOM 767 O O . ALA A 1 100 ? 10.116 -15.346 4.518 1.00 72.25 100 ALA A O 1
ATOM 768 N N . PRO A 1 101 ? 9.673 -14.187 6.408 1.00 58.91 101 PRO A N 1
ATOM 769 C CA . PRO A 1 101 ? 10.323 -15.133 7.316 1.00 58.91 101 PRO A CA 1
ATOM 770 C C . PRO A 1 101 ? 9.628 -16.498 7.389 1.00 58.91 101 PRO A C 1
ATOM 772 O O . PRO A 1 101 ? 8.393 -16.563 7.183 1.00 58.91 101 PRO A O 1
#

pLDDT: mean 76.44, std 17.2, range [39.75, 94.25]

Radius of gyration: 23.17 Å; chains: 1; bounding box: 35×65×64 Å